Protein AF-A0A957EVF6-F1 (afdb_monomer_lite)

Foldseek 3Di:
DDDDPPPPDPPVVLVVQLLLVLLQVQLVVLLCLLVLLLCCVVPVVSCVVPVCSCVVPVWDNVLSVVSNVSSVLSVVCSVPVPSVSSLCSLQVLLVVLQVVLVCCVPPVDQDPGRDDPVVSVVSNVSSVSSNVSNVVNVVVD

pLDDT: mean 90.03, std 12.36, range [49.25, 98.62]

Sequence (141 aa):
MEIKDHSPIPFIAMFKHPTRLYTTISGIFLLLQGSSTLAFRLVPALDHAFPALLATTMMVPPHSLLHILTGLLALAVLRWGGQRGADYFALGFGLFYIGLATFGTLTHQPTLFGLQPFDHPFHFLLGGLGVLAYGWAVKKR

Secondary structure (DSSP, 8-state):
------PPPPHHHHTT-HHHHHHHHHHHHHHHHHHHHHHHHH-HHHHHH-THHHHHH---HHHHHHHHHHHHHHHHHHHHSHHHHHHHHHHHHHHHHHHHHHHHHHH----TT---TTHHHHHHHHHHHHHHHHHHHHHT-

Structure (mmCIF, N/CA/C/O backbone):
data_AF-A0A957EVF6-F1
#
_entry.id   AF-A0A957EVF6-F1
#
loop_
_atom_site.group_PDB
_atom_site.id
_atom_site.type_symbol
_atom_site.label_atom_id
_atom_site.label_alt_id
_atom_site.label_comp_id
_atom_site.label_asym_id
_atom_site.label_entity_id
_atom_site.label_seq_id
_atom_site.pdbx_PDB_ins_code
_atom_site.Cartn_x
_atom_site.Cartn_y
_atom_site.Cartn_z
_atom_site.occupancy
_atom_site.B_iso_or_equiv
_atom_site.auth_seq_id
_atom_site.auth_comp_id
_atom_site.auth_asym_id
_atom_site.auth_atom_id
_atom_site.pdbx_PDB_model_num
ATOM 1 N N . MET A 1 1 ? -39.246 -17.273 5.996 1.00 49.25 1 MET A N 1
ATOM 2 C CA . MET A 1 1 ? -38.231 -17.059 4.945 1.00 49.25 1 MET A CA 1
ATOM 3 C C . MET A 1 1 ? -37.922 -15.574 4.944 1.00 49.25 1 MET A C 1
ATOM 5 O O . MET A 1 1 ? -38.753 -14.789 4.517 1.00 49.25 1 MET A O 1
ATOM 9 N N . GLU A 1 2 ? -36.826 -15.188 5.588 1.00 49.47 2 GLU A N 1
ATOM 10 C CA . GLU A 1 2 ? -36.456 -13.786 5.801 1.00 49.47 2 GLU A CA 1
ATOM 11 C C . GLU A 1 2 ? -35.717 -13.282 4.555 1.00 49.47 2 GLU A C 1
ATOM 13 O O . GLU A 1 2 ? -34.665 -13.813 4.193 1.00 49.47 2 GLU A O 1
ATOM 18 N N . ILE A 1 3 ? -36.307 -12.319 3.847 1.00 51.62 3 ILE A N 1
ATOM 19 C CA . ILE A 1 3 ? -35.703 -11.709 2.660 1.00 51.62 3 ILE A CA 1
ATOM 20 C C . ILE A 1 3 ? -34.619 -10.757 3.166 1.00 51.62 3 ILE A C 1
ATOM 22 O O . ILE A 1 3 ? -34.923 -9.685 3.685 1.00 51.62 3 ILE A O 1
ATOM 26 N N . LYS A 1 4 ? -33.349 -11.163 3.062 1.00 54.53 4 LYS A N 1
ATOM 27 C CA . LYS A 1 4 ? -32.224 -10.259 3.319 1.00 54.53 4 LYS A CA 1
ATOM 28 C C . LYS A 1 4 ? -32.196 -9.226 2.203 1.00 54.53 4 LYS A C 1
ATOM 30 O O . LYS A 1 4 ? -31.951 -9.563 1.050 1.00 54.53 4 LYS A O 1
ATOM 35 N N . ASP A 1 5 ? -32.478 -7.984 2.565 1.00 64.88 5 ASP A N 1
ATOM 36 C CA . ASP A 1 5 ? -32.350 -6.838 1.680 1.00 64.88 5 ASP A CA 1
ATOM 37 C C . ASP A 1 5 ? -30.907 -6.763 1.144 1.00 64.88 5 ASP A C 1
ATOM 39 O O . ASP A 1 5 ? -29.947 -6.595 1.900 1.00 64.88 5 ASP A O 1
ATOM 43 N N . HIS A 1 6 ? -30.759 -6.967 -0.166 1.00 60.28 6 HIS A N 1
ATOM 44 C CA . HIS A 1 6 ? -29.488 -6.918 -0.890 1.00 60.28 6 HIS A CA 1
ATOM 45 C C . HIS A 1 6 ? -29.191 -5.520 -1.449 1.00 60.28 6 HIS A C 1
ATOM 47 O O . HIS A 1 6 ? -28.333 -5.380 -2.323 1.00 60.28 6 HIS A O 1
ATOM 53 N N . SER A 1 7 ? -29.885 -4.486 -0.964 1.00 64.62 7 SER A N 1
ATOM 54 C CA . SER A 1 7 ? -29.607 -3.103 -1.337 1.00 64.62 7 SER A CA 1
ATOM 55 C C . SER A 1 7 ? -28.118 -2.782 -1.147 1.00 64.62 7 SER A C 1
ATOM 57 O O . SER A 1 7 ? -27.551 -3.080 -0.088 1.00 64.62 7 SER A O 1
ATOM 59 N N . PRO A 1 8 ? -27.450 -2.185 -2.153 1.00 59.44 8 PRO A N 1
ATOM 60 C CA . PRO A 1 8 ? -26.051 -1.811 -2.036 1.00 59.44 8 PRO A CA 1
ATOM 61 C C . PRO A 1 8 ? -25.878 -0.883 -0.834 1.00 59.44 8 PRO A C 1
ATOM 63 O O . PRO A 1 8 ? -26.613 0.093 -0.674 1.00 59.44 8 PRO A O 1
ATOM 66 N N . ILE A 1 9 ? -24.906 -1.204 0.024 1.00 57.94 9 ILE A N 1
ATOM 67 C CA . ILE A 1 9 ? -24.600 -0.400 1.206 1.00 57.94 9 ILE A CA 1
ATOM 68 C C . ILE A 1 9 ? -24.305 1.031 0.727 1.00 57.94 9 ILE A C 1
ATOM 70 O O . ILE A 1 9 ? -23.364 1.221 -0.049 1.00 57.94 9 ILE A O 1
ATOM 74 N N . PRO A 1 10 ? -25.075 2.045 1.159 1.00 62.16 10 PRO A N 1
ATOM 75 C CA . PRO A 1 10 ? -24.875 3.408 0.693 1.00 62.16 10 PRO A CA 1
ATOM 76 C C . PRO A 1 10 ? -23.471 3.883 1.076 1.00 62.16 10 PRO A C 1
ATOM 78 O O . PRO A 1 10 ? -23.018 3.641 2.195 1.00 62.16 10 PRO A O 1
ATOM 81 N N . PHE A 1 11 ? -22.794 4.600 0.173 1.00 55.62 11 PHE A N 1
ATOM 82 C CA . PHE A 1 11 ? -21.425 5.118 0.349 1.00 55.62 11 PHE A CA 1
ATOM 83 C C . PHE A 1 11 ? -21.215 5.828 1.705 1.00 55.62 11 PHE A C 1
ATOM 85 O O . PHE A 1 11 ? -20.159 5.732 2.327 1.00 55.62 11 PHE A O 1
ATOM 92 N N . ILE A 1 12 ? -22.271 6.460 2.227 1.00 58.16 12 ILE A N 1
ATOM 93 C CA . ILE A 1 12 ? -22.312 7.134 3.533 1.00 58.16 12 ILE A CA 1
ATOM 94 C C . ILE A 1 12 ? -22.089 6.163 4.711 1.00 58.16 12 ILE A C 1
ATOM 96 O O . ILE A 1 12 ? -21.425 6.511 5.688 1.00 58.16 12 ILE A O 1
ATOM 100 N N . ALA A 1 13 ? -22.594 4.930 4.641 1.00 59.88 13 ALA A N 1
ATOM 101 C CA . ALA A 1 13 ? -22.412 3.933 5.698 1.00 59.88 13 ALA A CA 1
ATOM 102 C C . ALA A 1 13 ? -20.953 3.457 5.814 1.00 59.88 13 ALA A C 1
ATOM 104 O O . ALA A 1 13 ? -20.529 3.023 6.885 1.00 59.88 13 ALA A O 1
ATOM 105 N N . MET A 1 14 ? -20.159 3.612 4.754 1.00 59.47 14 MET A N 1
ATOM 106 C CA . MET A 1 14 ? -18.748 3.229 4.719 1.00 59.47 14 MET A CA 1
ATOM 107 C C . MET A 1 14 ? -17.882 4.097 5.654 1.00 59.47 14 MET A C 1
ATOM 109 O O . MET A 1 14 ? -16.956 3.592 6.289 1.00 59.47 14 MET A O 1
ATOM 113 N N . PHE A 1 15 ? -18.251 5.369 5.857 1.00 66.94 15 PHE A N 1
ATOM 114 C CA . PHE A 1 15 ? -17.596 6.277 6.815 1.00 66.94 15 PHE A CA 1
ATOM 115 C C . PHE A 1 15 ? -17.815 5.895 8.288 1.00 66.94 15 PHE A C 1
ATOM 117 O O . PHE A 1 15 ? -17.140 6.422 9.177 1.00 66.94 15 PHE A O 1
ATOM 124 N N . LYS A 1 16 ? -18.740 4.971 8.583 1.00 78.69 16 LYS A N 1
ATOM 125 C CA . LYS A 1 16 ? -18.910 4.444 9.946 1.00 78.69 16 LYS A CA 1
ATOM 126 C C . LYS A 1 16 ? -17.737 3.551 10.364 1.00 78.69 16 LYS A C 1
ATOM 128 O O . LYS A 1 16 ? -17.470 3.445 11.557 1.00 78.69 16 LYS A O 1
ATOM 133 N N . HIS A 1 17 ? -17.001 2.990 9.401 1.00 89.69 17 HIS A N 1
ATOM 134 C CA . HIS A 1 17 ? -15.873 2.085 9.629 1.00 89.69 17 HIS A CA 1
ATOM 135 C C . HIS A 1 17 ? -14.620 2.568 8.877 1.00 89.69 17 HIS A C 1
ATOM 137 O O . HIS A 1 17 ? -14.213 1.941 7.894 1.00 89.69 17 HIS A O 1
ATOM 143 N N . PRO A 1 18 ? -13.985 3.671 9.321 1.00 94.12 18 PRO A N 1
ATOM 144 C CA . PRO A 1 18 ? -12.897 4.320 8.584 1.00 94.12 18 PRO A CA 1
ATOM 145 C C . PRO A 1 18 ? -11.711 3.388 8.307 1.00 94.12 18 PRO A C 1
ATOM 147 O O . PRO A 1 18 ? -11.142 3.437 7.223 1.00 94.12 18 PRO A O 1
ATOM 150 N N . THR A 1 19 ? -11.374 2.481 9.224 1.00 97.19 19 THR A N 1
ATOM 151 C CA . THR A 1 19 ? -10.292 1.499 9.033 1.00 97.19 19 THR A CA 1
ATOM 152 C C . THR A 1 19 ? -10.640 0.418 8.011 1.00 97.19 19 THR A C 1
ATOM 154 O O . THR A 1 19 ? -9.768 -0.002 7.255 1.00 97.19 19 THR A O 1
ATOM 157 N N . ARG A 1 20 ? -11.910 -0.006 7.912 1.00 96.44 20 ARG A N 1
ATOM 158 C CA . ARG A 1 20 ? -12.361 -0.938 6.859 1.00 96.44 20 ARG A CA 1
ATOM 159 C C . ARG A 1 20 ? -12.346 -0.268 5.493 1.00 96.44 20 ARG A C 1
ATOM 161 O O . ARG A 1 20 ? -11.890 -0.882 4.533 1.00 96.44 20 ARG A O 1
ATOM 168 N N . LEU A 1 21 ? -12.805 0.982 5.420 1.00 95.81 21 LEU A N 1
ATOM 169 C CA . LEU A 1 21 ? -12.738 1.783 4.201 1.00 95.81 21 LEU A CA 1
ATOM 170 C C . LEU A 1 21 ? -11.286 1.954 3.748 1.00 95.81 21 LEU A C 1
ATOM 172 O O . LEU A 1 21 ? -10.959 1.630 2.610 1.00 95.81 21 LEU A O 1
ATOM 176 N N . TYR A 1 22 ? -10.412 2.371 4.665 1.00 97.44 22 TYR A N 1
ATOM 177 C CA . TYR A 1 22 ? -8.981 2.488 4.416 1.00 97.44 22 TYR A CA 1
ATOM 178 C C . TYR A 1 22 ? -8.384 1.175 3.901 1.00 97.44 22 TYR A C 1
ATOM 180 O O . TYR A 1 22 ? -7.805 1.168 2.823 1.00 97.44 22 TYR A O 1
ATOM 188 N N . THR A 1 23 ? -8.589 0.067 4.624 1.00 98.00 23 THR A N 1
ATOM 189 C CA . THR A 1 23 ? -8.081 -1.270 4.257 1.00 98.00 23 THR A CA 1
ATOM 190 C C . THR A 1 23 ? -8.582 -1.710 2.880 1.00 98.00 23 THR A C 1
ATOM 192 O O . THR A 1 23 ? -7.847 -2.334 2.123 1.00 98.00 23 THR A O 1
ATOM 195 N N . THR A 1 24 ? -9.826 -1.372 2.530 1.00 97.31 24 THR A N 1
ATOM 196 C CA . THR A 1 24 ? -10.405 -1.694 1.217 1.00 97.31 24 THR A CA 1
ATOM 197 C C . THR A 1 24 ? -9.726 -0.902 0.107 1.00 97.31 24 THR A C 1
ATOM 199 O O . THR A 1 24 ? -9.277 -1.488 -0.875 1.00 97.31 24 THR A O 1
ATOM 202 N N . ILE A 1 25 ? -9.624 0.420 0.269 1.00 97.38 25 ILE A N 1
ATOM 203 C CA . ILE A 1 25 ? -9.027 1.301 -0.740 1.00 97.38 25 ILE A CA 1
ATOM 204 C C . ILE A 1 25 ? -7.547 0.970 -0.927 1.00 97.38 25 ILE A C 1
ATOM 206 O O . ILE A 1 25 ? -7.117 0.762 -2.060 1.00 97.38 25 ILE A O 1
ATOM 210 N N . SER A 1 26 ? -6.776 0.882 0.162 1.00 97.50 26 SER A N 1
ATOM 211 C CA . SER A 1 26 ? -5.351 0.556 0.086 1.00 97.50 26 SER A CA 1
ATOM 212 C C . SER A 1 26 ? -5.136 -0.849 -0.468 1.00 97.50 26 SER A C 1
ATOM 214 O O . SER A 1 26 ? -4.328 -1.019 -1.374 1.00 97.50 26 SER A O 1
ATOM 216 N N . GLY A 1 27 ? -5.911 -1.840 -0.020 1.00 98.00 27 GLY A N 1
ATOM 217 C CA . GLY A 1 27 ? -5.823 -3.210 -0.517 1.00 98.00 27 GLY A CA 1
ATOM 218 C C . GLY A 1 27 ? -6.032 -3.320 -2.029 1.00 98.00 27 GLY A C 1
ATOM 219 O O . GLY A 1 27 ? -5.211 -3.923 -2.719 1.00 98.00 27 GLY A O 1
ATOM 220 N N . ILE A 1 28 ? -7.095 -2.699 -2.553 1.00 97.94 28 ILE A N 1
ATOM 221 C CA . ILE A 1 28 ? -7.386 -2.682 -3.995 1.00 97.94 28 ILE A CA 1
ATOM 222 C C . ILE A 1 28 ? -6.292 -1.932 -4.756 1.00 97.94 28 ILE A C 1
ATOM 224 O O . ILE A 1 28 ? -5.779 -2.446 -5.748 1.00 97.94 28 ILE A O 1
ATOM 228 N N . PHE A 1 29 ? -5.918 -0.738 -4.290 1.00 97.06 29 PHE A N 1
ATOM 229 C CA . PHE A 1 29 ? -4.899 0.085 -4.937 1.00 97.06 29 PHE A CA 1
ATOM 230 C C . PHE A 1 29 ? -3.565 -0.659 -5.069 1.00 97.06 29 PHE A C 1
ATOM 232 O O . PHE A 1 29 ? -3.017 -0.735 -6.166 1.00 97.06 29 PHE A O 1
ATOM 239 N N . LEU A 1 30 ? -3.075 -1.266 -3.983 1.00 97.25 30 LEU A N 1
ATOM 240 C CA . LEU A 1 30 ? -1.807 -1.996 -3.982 1.00 97.25 30 LEU A CA 1
ATOM 241 C C . LEU A 1 30 ? -1.869 -3.240 -4.859 1.00 97.25 30 LEU A C 1
ATOM 243 O O . LEU A 1 30 ? -0.940 -3.495 -5.619 1.00 97.25 30 LEU A O 1
ATOM 247 N N . LEU A 1 31 ? -2.964 -4.000 -4.794 1.00 98.25 31 LEU A N 1
ATOM 248 C CA . LEU A 1 31 ? -3.104 -5.196 -5.615 1.00 98.25 31 LEU A CA 1
ATOM 249 C C . LEU A 1 31 ? -3.085 -4.841 -7.105 1.00 98.25 31 LEU A C 1
ATOM 251 O O . LEU A 1 31 ? -2.387 -5.501 -7.875 1.00 98.25 31 LEU A O 1
ATOM 255 N N . LEU A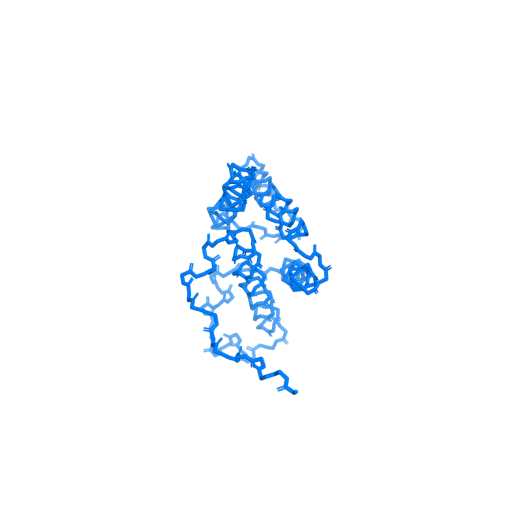 1 32 ? -3.794 -3.779 -7.500 1.00 97.81 32 LEU A N 1
ATOM 256 C CA . LEU A 1 32 ? -3.785 -3.282 -8.874 1.00 97.81 32 LEU A CA 1
ATOM 257 C C . LEU A 1 32 ? -2.397 -2.776 -9.272 1.00 97.81 32 LEU A C 1
ATOM 259 O O . LEU A 1 32 ? -1.873 -3.233 -10.282 1.00 97.81 32 LEU A O 1
ATOM 263 N N . GLN A 1 33 ? -1.780 -1.906 -8.469 1.00 96.38 33 GLN A N 1
ATOM 264 C CA . GLN A 1 33 ? -0.467 -1.327 -8.764 1.00 96.38 33 GLN A CA 1
ATOM 265 C C . GLN A 1 33 ? 0.628 -2.399 -8.856 1.00 96.38 33 GLN A C 1
ATOM 267 O O . GLN A 1 33 ? 1.426 -2.391 -9.792 1.00 96.38 33 GLN A O 1
ATOM 272 N N . GLY A 1 34 ? 0.674 -3.333 -7.905 1.00 97.25 34 GLY A N 1
ATOM 273 C CA . GLY A 1 34 ? 1.640 -4.431 -7.889 1.00 97.25 34 GLY A CA 1
ATOM 274 C C . GLY A 1 34 ? 1.445 -5.396 -9.053 1.00 97.25 34 GLY A C 1
ATOM 275 O O . GLY A 1 34 ? 2.410 -5.759 -9.720 1.00 97.25 34 GLY A O 1
ATOM 276 N N . SER A 1 35 ? 0.197 -5.763 -9.353 1.00 98.31 35 SER A N 1
ATOM 277 C CA . SER A 1 35 ? -0.094 -6.675 -10.465 1.00 98.31 35 SER A CA 1
ATOM 278 C C . SER A 1 35 ? 0.191 -6.031 -11.820 1.00 98.31 35 SER A C 1
ATOM 280 O O . SER A 1 35 ? 0.785 -6.675 -12.680 1.00 98.31 35 SER A O 1
ATOM 282 N N . SER A 1 36 ? -0.190 -4.764 -12.019 1.00 97.06 36 SER A N 1
ATOM 283 C CA . SER A 1 36 ? 0.004 -4.075 -13.298 1.00 97.06 36 SER A CA 1
ATOM 284 C C . SER A 1 36 ? 1.482 -3.842 -13.595 1.00 97.06 36 SER A C 1
ATOM 286 O O . SER A 1 36 ? 1.949 -4.165 -14.681 1.00 97.06 36 SER A O 1
ATOM 288 N N . THR A 1 37 ? 2.246 -3.340 -12.625 1.00 96.25 37 THR A N 1
ATOM 289 C CA . THR A 1 37 ? 3.691 -3.110 -12.793 1.00 96.25 37 THR A CA 1
ATOM 290 C C . THR A 1 37 ? 4.458 -4.412 -13.016 1.00 96.25 37 THR A C 1
ATOM 292 O O . THR A 1 37 ? 5.299 -4.470 -13.913 1.00 96.25 37 THR A O 1
ATOM 295 N N . LEU A 1 38 ? 4.134 -5.483 -12.279 1.00 97.62 38 LEU A N 1
ATOM 296 C CA . LEU A 1 38 ? 4.749 -6.791 -12.499 1.00 97.62 38 LEU A CA 1
ATOM 297 C C . LEU A 1 38 ? 4.397 -7.349 -13.883 1.00 97.62 38 LEU A C 1
ATOM 299 O O . LEU A 1 38 ? 5.286 -7.809 -14.593 1.00 97.62 38 LEU A O 1
ATOM 303 N N . ALA A 1 39 ? 3.130 -7.269 -14.299 1.00 97.81 39 ALA A N 1
ATOM 304 C CA . ALA A 1 39 ? 2.710 -7.720 -15.623 1.00 97.81 39 ALA A CA 1
ATOM 305 C C . ALA A 1 39 ? 3.445 -6.966 -16.741 1.00 97.81 39 ALA A C 1
ATOM 307 O O . ALA A 1 39 ? 3.933 -7.592 -17.677 1.00 97.81 39 ALA A O 1
ATOM 308 N N . PHE A 1 40 ? 3.590 -5.645 -16.622 1.00 97.44 40 PHE A N 1
ATOM 309 C CA . PHE A 1 40 ? 4.279 -4.824 -17.623 1.00 97.44 40 PHE A CA 1
ATOM 310 C C . PHE A 1 40 ? 5.781 -5.125 -17.678 1.00 97.44 40 PHE A C 1
ATOM 312 O O . PHE A 1 40 ? 6.368 -5.118 -18.754 1.00 97.44 40 PHE A O 1
ATOM 319 N N . ARG A 1 41 ? 6.403 -5.461 -16.539 1.00 95.50 41 ARG A N 1
ATOM 320 C CA . ARG A 1 41 ? 7.802 -5.923 -16.485 1.00 95.50 41 ARG A CA 1
ATOM 321 C C . ARG A 1 41 ? 7.999 -7.284 -17.155 1.00 95.50 41 ARG A C 1
ATOM 323 O O . ARG A 1 41 ? 9.058 -7.528 -17.723 1.00 95.50 41 ARG A O 1
ATOM 330 N N . LEU A 1 42 ? 7.019 -8.181 -17.039 1.00 97.12 42 LEU A N 1
ATOM 331 C CA . LEU A 1 42 ? 7.105 -9.554 -17.548 1.00 97.12 42 LEU A CA 1
ATOM 332 C C . LEU A 1 42 ? 6.657 -9.689 -19.008 1.00 97.12 42 LEU A C 1
ATOM 334 O O . LEU A 1 42 ? 7.051 -10.641 -19.679 1.00 97.12 42 LEU A O 1
ATOM 338 N N . VAL A 1 43 ? 5.839 -8.759 -19.503 1.00 97.38 43 VAL A N 1
ATOM 339 C CA . VAL A 1 43 ? 5.268 -8.788 -20.853 1.00 97.38 43 VAL A CA 1
ATOM 340 C C . VAL A 1 43 ? 5.649 -7.495 -21.586 1.00 97.38 43 VAL A C 1
ATOM 342 O O . VAL A 1 43 ? 4.897 -6.521 -21.522 1.00 97.38 43 VAL A O 1
ATOM 345 N N . PRO A 1 44 ? 6.775 -7.470 -22.330 1.00 95.31 44 PRO A N 1
ATOM 346 C CA . PRO A 1 44 ? 7.282 -6.254 -22.978 1.00 95.31 44 PRO A CA 1
ATOM 347 C C . PRO A 1 44 ? 6.282 -5.559 -23.909 1.00 95.31 44 PRO A C 1
ATOM 349 O O . PRO A 1 44 ? 6.287 -4.340 -24.038 1.00 95.31 44 PRO A O 1
ATOM 352 N N . ALA A 1 45 ? 5.375 -6.318 -24.531 1.00 97.69 45 ALA A N 1
ATOM 353 C CA . ALA A 1 45 ? 4.323 -5.754 -25.374 1.00 97.69 45 ALA A CA 1
ATOM 354 C C . ALA A 1 45 ? 3.377 -4.803 -24.611 1.00 97.69 45 ALA A C 1
ATOM 356 O O . ALA A 1 45 ? 2.883 -3.845 -25.203 1.00 97.69 45 ALA A O 1
ATOM 357 N N . LEU A 1 46 ? 3.137 -5.038 -23.312 1.00 96.44 46 LEU A N 1
ATOM 358 C CA . LEU A 1 46 ? 2.324 -4.143 -22.480 1.00 96.44 46 LEU A CA 1
ATOM 359 C C . LEU A 1 46 ? 3.050 -2.823 -22.208 1.00 96.44 46 LEU A C 1
ATOM 361 O O . LEU A 1 46 ? 2.436 -1.764 -22.316 1.00 96.44 46 LEU A O 1
ATOM 365 N N . ASP A 1 47 ? 4.348 -2.881 -21.909 1.00 95.94 47 ASP A N 1
ATOM 366 C CA . ASP A 1 47 ? 5.161 -1.684 -21.683 1.00 95.94 47 ASP A CA 1
ATOM 367 C C . ASP A 1 47 ? 5.300 -0.845 -22.959 1.00 95.94 47 ASP A C 1
ATOM 369 O O . ASP A 1 47 ? 5.100 0.363 -22.932 1.00 95.94 47 ASP A O 1
ATOM 373 N N . HIS A 1 48 ? 5.514 -1.481 -24.114 1.00 96.06 48 HIS A N 1
ATOM 374 C CA . HIS A 1 48 ? 5.551 -0.769 -25.393 1.00 96.06 48 HIS A CA 1
ATOM 375 C C . HIS A 1 48 ? 4.223 -0.068 -25.727 1.00 96.06 48 HIS A C 1
ATOM 377 O O . HIS A 1 48 ? 4.234 1.018 -26.304 1.00 96.06 48 HIS A O 1
ATOM 383 N N . ALA A 1 49 ? 3.081 -0.668 -25.373 1.00 96.75 49 ALA A N 1
ATOM 384 C CA . ALA A 1 49 ? 1.766 -0.067 -25.596 1.00 96.75 49 ALA A CA 1
ATOM 385 C C . ALA A 1 49 ? 1.457 1.076 -24.610 1.00 96.75 49 ALA A C 1
ATOM 387 O O . ALA A 1 49 ? 0.737 2.012 -24.957 1.00 96.75 49 ALA A O 1
ATOM 388 N N . PHE A 1 50 ? 2.000 1.014 -23.390 1.00 95.56 50 PHE A N 1
ATOM 389 C CA . PHE A 1 50 ? 1.695 1.938 -22.294 1.00 95.56 50 PHE A CA 1
ATOM 390 C C . PHE A 1 50 ? 2.958 2.318 -21.489 1.00 95.56 50 PHE A C 1
ATOM 3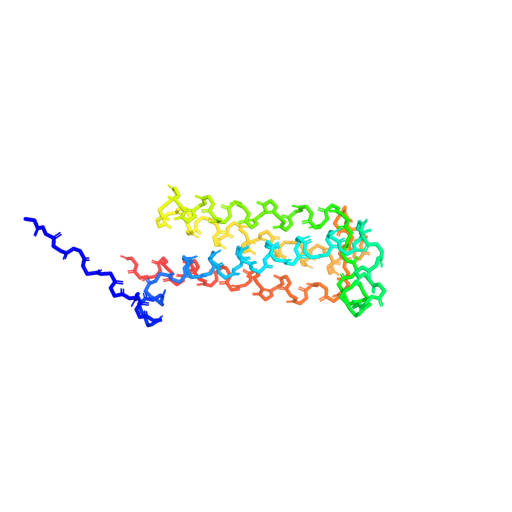92 O O . PHE A 1 50 ? 3.014 2.094 -20.272 1.00 95.56 50 PHE A O 1
ATOM 399 N N . PRO A 1 51 ? 3.956 2.961 -22.124 1.00 92.38 51 PRO A N 1
ATOM 400 C CA . PRO A 1 51 ? 5.292 3.144 -21.539 1.00 92.38 51 PRO A CA 1
ATOM 401 C C . PRO A 1 51 ? 5.295 4.051 -20.302 1.00 92.38 51 PRO A C 1
ATOM 403 O O . PRO A 1 51 ? 6.181 3.981 -19.451 1.00 92.38 51 PRO A O 1
ATOM 406 N N . ALA A 1 52 ? 4.271 4.897 -20.161 1.00 92.50 52 ALA A N 1
ATOM 407 C CA . ALA A 1 52 ? 4.133 5.808 -19.031 1.00 92.50 52 ALA A CA 1
ATOM 408 C C . ALA A 1 52 ? 4.032 5.083 -17.678 1.00 92.50 52 ALA A C 1
ATOM 410 O O . ALA A 1 52 ? 4.443 5.645 -16.662 1.00 92.50 52 ALA A O 1
ATOM 411 N N . LEU A 1 53 ? 3.503 3.852 -17.640 1.00 89.62 53 LEU A N 1
ATOM 412 C CA . LEU A 1 53 ? 3.259 3.148 -16.381 1.00 89.62 53 LEU A CA 1
ATOM 413 C C . LEU A 1 53 ? 4.571 2.750 -15.695 1.00 89.62 53 LEU A C 1
ATOM 415 O O . LEU A 1 53 ? 4.769 3.084 -14.523 1.00 89.62 53 LEU A O 1
ATOM 419 N N . LEU A 1 54 ? 5.489 2.085 -16.405 1.00 92.00 54 LEU A N 1
ATOM 420 C CA . LEU A 1 54 ? 6.800 1.741 -15.845 1.00 92.00 54 LEU A CA 1
ATOM 421 C C . LEU A 1 54 ? 7.728 2.953 -15.759 1.00 92.00 54 LEU A C 1
ATOM 423 O O . LEU A 1 54 ? 8.478 3.041 -14.790 1.00 92.00 54 LEU A O 1
ATOM 427 N N . ALA A 1 55 ? 7.640 3.908 -16.691 1.00 90.81 55 ALA A N 1
ATOM 428 C CA . ALA A 1 55 ? 8.434 5.137 -16.629 1.00 90.81 55 ALA A CA 1
ATOM 429 C C . ALA A 1 55 ? 8.114 5.982 -15.385 1.00 90.81 55 ALA A C 1
ATOM 431 O O . ALA A 1 55 ? 9.010 6.578 -14.795 1.00 90.81 55 ALA A O 1
ATOM 432 N N . THR A 1 56 ? 6.845 6.012 -14.968 1.00 88.38 56 THR A N 1
ATOM 433 C CA . THR A 1 56 ? 6.422 6.761 -13.776 1.00 88.38 56 THR A CA 1
ATOM 434 C C . THR A 1 56 ? 6.712 5.990 -12.500 1.00 88.38 56 THR A C 1
ATOM 436 O O . THR A 1 56 ? 7.256 6.544 -11.555 1.00 88.38 56 THR A O 1
ATOM 439 N N . THR A 1 57 ? 6.327 4.713 -12.452 1.00 88.44 57 THR A N 1
ATOM 440 C CA . THR A 1 57 ? 6.403 3.942 -11.204 1.00 88.44 57 THR A CA 1
ATOM 441 C C . THR A 1 57 ? 7.802 3.412 -10.921 1.00 88.44 57 THR A C 1
ATOM 443 O O . THR A 1 57 ? 8.156 3.222 -9.765 1.00 88.44 57 THR A O 1
ATOM 446 N N . MET A 1 58 ? 8.579 3.099 -11.964 1.00 89.69 58 MET A N 1
ATOM 447 C CA . MET A 1 58 ? 9.900 2.463 -11.888 1.00 89.69 58 MET A CA 1
ATOM 448 C C . MET A 1 58 ? 9.960 1.237 -10.955 1.00 89.69 58 MET A C 1
ATOM 450 O O . MET A 1 58 ? 11.035 0.799 -10.543 1.00 89.69 58 MET A O 1
ATOM 454 N N . MET A 1 59 ? 8.811 0.619 -10.661 1.00 92.38 59 MET A N 1
ATOM 455 C CA . MET A 1 59 ? 8.693 -0.331 -9.562 1.00 92.38 59 MET A CA 1
ATOM 456 C C . MET A 1 59 ? 9.384 -1.646 -9.917 1.00 92.38 59 MET A C 1
ATOM 458 O O . MET A 1 59 ? 9.134 -2.229 -10.975 1.00 92.38 59 MET A O 1
ATOM 462 N N . VAL A 1 60 ? 10.305 -2.090 -9.061 1.00 93.94 60 VAL A N 1
ATOM 463 C CA . VAL A 1 60 ? 11.063 -3.335 -9.252 1.00 93.94 60 VAL A CA 1
ATOM 464 C C . VAL A 1 60 ? 10.231 -4.561 -8.842 1.00 93.94 60 VAL A C 1
ATOM 466 O O . VAL A 1 60 ? 9.279 -4.422 -8.064 1.00 93.94 60 VAL A O 1
ATOM 469 N N . PRO A 1 61 ? 10.566 -5.781 -9.314 1.00 95.88 61 PRO A N 1
ATOM 470 C CA . PRO A 1 61 ? 9.777 -6.973 -9.000 1.00 95.88 61 PRO A CA 1
ATOM 471 C C . PRO A 1 61 ? 9.570 -7.228 -7.494 1.00 95.88 61 PRO A C 1
ATOM 473 O O . PRO A 1 61 ? 8.426 -7.473 -7.114 1.00 95.88 61 PRO A O 1
ATOM 476 N N . PRO A 1 62 ? 10.580 -7.088 -6.602 1.00 95.69 62 PRO A N 1
ATOM 477 C CA . PRO A 1 62 ? 10.363 -7.254 -5.160 1.00 95.69 62 PRO A CA 1
ATOM 478 C C . PRO A 1 62 ? 9.315 -6.299 -4.569 1.00 95.69 62 PRO A C 1
ATOM 480 O O . PRO A 1 62 ? 8.507 -6.701 -3.736 1.00 95.69 62 PRO A O 1
ATOM 483 N N . HIS A 1 63 ? 9.287 -5.048 -5.027 1.00 94.81 63 HIS A N 1
ATOM 484 C CA . HIS A 1 63 ? 8.312 -4.047 -4.584 1.00 94.81 63 HIS A CA 1
ATOM 485 C C . HIS 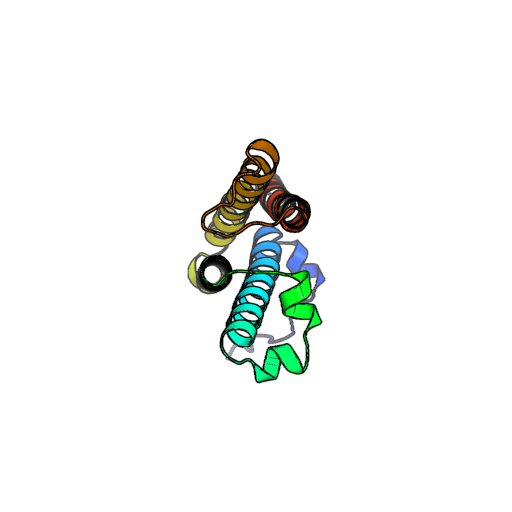A 1 63 ? 6.910 -4.365 -5.124 1.00 94.81 63 HIS A C 1
ATOM 487 O O . HIS A 1 63 ? 5.922 -4.310 -4.393 1.00 94.81 63 HIS A O 1
ATOM 493 N N . SER A 1 64 ? 6.829 -4.829 -6.372 1.00 96.56 64 SER A N 1
ATOM 494 C CA . SER A 1 64 ? 5.569 -5.293 -6.963 1.00 96.56 64 SER A CA 1
ATOM 495 C C . SER A 1 64 ? 4.969 -6.463 -6.179 1.00 96.56 64 SER A C 1
ATOM 497 O O . SER A 1 64 ? 3.775 -6.468 -5.879 1.00 96.56 64 SER A O 1
ATOM 499 N N . LEU A 1 65 ? 5.808 -7.419 -5.768 1.00 97.69 65 LEU A N 1
ATOM 500 C CA . LEU A 1 65 ? 5.397 -8.535 -4.919 1.00 97.69 65 LEU A CA 1
ATOM 501 C C . LEU A 1 65 ? 4.952 -8.069 -3.530 1.00 97.69 65 LEU A C 1
ATOM 503 O O . LEU A 1 65 ? 3.931 -8.549 -3.043 1.00 97.69 65 LEU A O 1
ATOM 507 N N . LEU A 1 66 ? 5.654 -7.112 -2.912 1.00 96.25 66 LEU A N 1
ATOM 508 C CA . LEU A 1 66 ? 5.234 -6.524 -1.636 1.00 96.25 66 LEU A CA 1
ATOM 509 C C . LEU A 1 66 ? 3.816 -5.939 -1.733 1.00 96.25 66 LEU A C 1
ATOM 511 O O . LEU A 1 66 ? 2.983 -6.200 -0.864 1.00 96.25 66 LEU A O 1
ATOM 515 N N . HIS A 1 67 ? 3.518 -5.203 -2.805 1.00 97.31 67 HIS A N 1
ATOM 516 C CA . HIS A 1 67 ? 2.191 -4.634 -3.048 1.00 97.31 67 HIS A CA 1
ATOM 517 C C . HIS A 1 67 ? 1.117 -5.709 -3.247 1.00 97.31 67 HIS A C 1
ATOM 519 O O . HIS A 1 67 ? 0.061 -5.636 -2.619 1.00 97.31 67 HIS A O 1
ATOM 525 N N . ILE A 1 68 ? 1.395 -6.742 -4.050 1.00 98.56 68 ILE A N 1
ATOM 526 C CA . ILE A 1 68 ? 0.467 -7.864 -4.257 1.00 98.56 68 ILE A CA 1
ATOM 527 C C . ILE A 1 68 ? 0.178 -8.571 -2.929 1.00 98.56 68 ILE A C 1
ATOM 529 O O . ILE A 1 68 ? -0.984 -8.731 -2.559 1.00 98.56 68 ILE A O 1
ATOM 533 N N . LEU A 1 69 ? 1.217 -8.953 -2.183 1.00 98.38 69 LEU A N 1
ATOM 534 C CA . LEU A 1 69 ? 1.072 -9.655 -0.906 1.00 98.38 69 LEU A CA 1
ATOM 535 C C . LEU A 1 69 ? 0.311 -8.813 0.121 1.00 98.38 69 LEU A C 1
ATOM 537 O O . LEU A 1 69 ? -0.551 -9.334 0.827 1.00 98.38 69 LEU A O 1
ATOM 541 N N . THR A 1 70 ? 0.571 -7.507 0.169 1.00 98.25 70 THR A N 1
ATOM 542 C CA . THR A 1 70 ? -0.133 -6.594 1.076 1.00 98.25 70 THR A CA 1
ATOM 543 C C . THR A 1 70 ? -1.594 -6.403 0.670 1.00 98.25 70 THR A C 1
ATOM 545 O O . THR A 1 70 ? -2.473 -6.400 1.532 1.00 98.25 70 THR A O 1
ATOM 548 N N . GLY A 1 71 ? -1.884 -6.313 -0.631 1.00 98.44 71 GLY A N 1
ATOM 549 C CA . GLY A 1 71 ? -3.250 -6.277 -1.151 1.00 98.44 71 GLY A CA 1
ATOM 550 C C . GLY A 1 71 ? -4.030 -7.551 -0.821 1.00 98.44 71 GLY A C 1
ATOM 551 O O . GLY A 1 71 ? -5.153 -7.484 -0.323 1.00 98.44 71 GLY A O 1
ATOM 552 N N . LEU A 1 72 ? -3.414 -8.723 -0.999 1.00 98.62 72 LEU A N 1
ATOM 553 C CA . LEU A 1 72 ? -4.003 -10.009 -0.610 1.00 98.62 72 LEU A CA 1
ATOM 554 C C . LEU A 1 72 ? -4.226 -10.105 0.905 1.00 98.62 72 LEU A C 1
ATOM 556 O O . LEU A 1 72 ? -5.285 -10.562 1.338 1.00 98.62 72 LEU A O 1
ATOM 560 N N . LEU A 1 73 ? -3.277 -9.626 1.715 1.00 98.56 73 LEU A N 1
ATOM 561 C CA . LEU A 1 73 ? -3.433 -9.540 3.166 1.00 98.56 73 LEU A CA 1
ATOM 562 C C . LEU A 1 73 ? -4.610 -8.634 3.549 1.00 98.56 73 LEU A C 1
ATOM 564 O O . LEU A 1 73 ? -5.396 -9.001 4.419 1.00 98.56 73 LEU A O 1
ATOM 568 N N . ALA A 1 74 ? -4.778 -7.487 2.889 1.00 98.31 74 ALA A N 1
ATOM 569 C CA . ALA A 1 74 ? -5.909 -6.594 3.126 1.00 98.31 74 ALA A CA 1
ATOM 570 C C . ALA A 1 74 ? -7.250 -7.293 2.841 1.00 98.31 74 ALA A C 1
ATOM 572 O O . ALA A 1 74 ? -8.172 -7.225 3.657 1.00 98.31 74 ALA A O 1
ATOM 573 N N . LEU A 1 75 ? -7.350 -8.032 1.729 1.00 97.62 75 LEU A N 1
ATOM 574 C CA . LEU A 1 75 ? -8.537 -8.831 1.403 1.00 97.62 75 LEU A CA 1
ATOM 575 C C . LEU A 1 75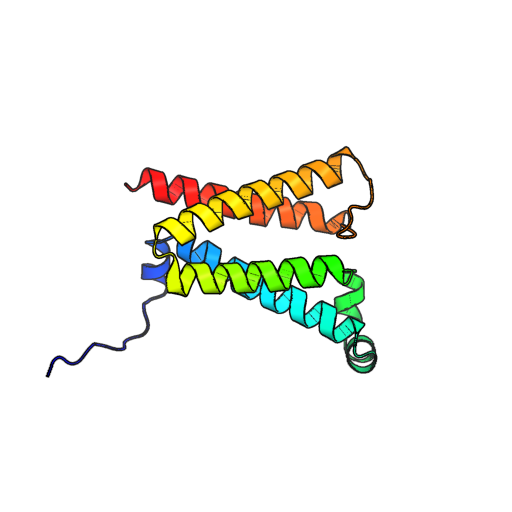 ? -8.795 -9.925 2.450 1.00 97.62 75 LEU A C 1
ATOM 577 O O . LEU A 1 75 ? -9.929 -10.087 2.907 1.00 97.62 75 LEU A O 1
ATOM 581 N N . ALA A 1 76 ? -7.746 -10.631 2.879 1.00 98.31 76 ALA A N 1
ATOM 582 C CA . ALA A 1 76 ? -7.821 -11.641 3.931 1.00 98.31 76 ALA A CA 1
ATOM 583 C C . ALA A 1 76 ? -8.324 -11.043 5.257 1.00 98.31 76 ALA A C 1
ATOM 585 O O . ALA A 1 76 ? -9.241 -11.576 5.888 1.00 98.31 76 ALA A O 1
ATOM 586 N N . VAL A 1 77 ? -7.788 -9.886 5.651 1.00 98.12 77 VAL A N 1
ATOM 587 C CA . VAL A 1 77 ? -8.213 -9.135 6.837 1.00 98.12 77 VAL A CA 1
ATOM 588 C C . VAL A 1 77 ? -9.678 -8.708 6.730 1.00 98.12 77 VAL A C 1
ATOM 590 O O . VAL A 1 77 ? -10.436 -8.881 7.685 1.00 98.12 77 VAL A O 1
ATOM 593 N N . LEU A 1 78 ? -10.114 -8.196 5.579 1.00 96.75 78 LEU A N 1
ATOM 594 C CA . LEU A 1 78 ? -11.503 -7.777 5.374 1.00 96.75 78 LEU A CA 1
ATOM 595 C C . LEU A 1 78 ? -12.483 -8.950 5.437 1.00 96.75 78 LEU A C 1
ATOM 597 O O . LEU A 1 78 ? -13.599 -8.777 5.946 1.00 96.75 78 LEU A O 1
ATOM 601 N N . ARG A 1 79 ? -12.062 -10.120 4.939 1.00 97.25 79 ARG A N 1
ATOM 602 C CA . ARG A 1 79 ? -12.873 -11.338 4.861 1.00 97.25 79 ARG A CA 1
ATOM 603 C C . ARG A 1 79 ? -12.939 -12.113 6.176 1.00 97.25 79 ARG A C 1
ATOM 605 O O . ARG A 1 79 ? -13.993 -12.689 6.460 1.00 97.25 79 ARG A O 1
ATOM 612 N N . TRP A 1 80 ? -11.849 -12.155 6.943 1.00 97.81 80 TRP A N 1
ATOM 613 C CA . TRP A 1 80 ? -11.713 -13.030 8.117 1.00 97.81 80 TRP A CA 1
ATOM 614 C C . TRP A 1 80 ? -11.354 -12.303 9.417 1.00 97.81 80 TRP A C 1
ATOM 616 O O . TRP A 1 80 ? -11.677 -12.794 10.492 1.00 97.81 80 TRP A O 1
ATOM 626 N N . GLY A 1 81 ? -10.735 -11.124 9.355 1.00 94.75 81 GLY A N 1
ATOM 627 C CA . GLY A 1 81 ? -10.238 -10.401 10.534 1.00 94.75 81 GLY A CA 1
ATOM 628 C C . GLY A 1 81 ? -11.284 -9.568 11.287 1.00 94.75 81 GLY A C 1
ATOM 629 O O . GLY A 1 81 ? -10.996 -9.026 12.356 1.00 94.75 81 GLY A O 1
ATOM 630 N N . GLY A 1 82 ? -12.498 -9.428 10.745 1.00 94.31 82 GLY A N 1
ATOM 631 C CA . GLY A 1 82 ? -13.542 -8.583 11.329 1.00 94.31 82 GLY A CA 1
ATOM 632 C C . GLY A 1 82 ? -13.128 -7.107 11.428 1.00 94.31 82 GLY A C 1
ATOM 633 O O . GLY A 1 82 ? -12.315 -6.613 10.648 1.00 94.31 82 GLY A O 1
ATOM 634 N N . GLN A 1 83 ? -13.708 -6.369 12.379 1.00 94.75 83 GLN A N 1
ATOM 635 C CA . GLN A 1 83 ? -13.360 -4.957 12.590 1.00 94.75 83 GLN A CA 1
ATOM 636 C C . GLN A 1 83 ? -11.949 -4.793 13.175 1.00 94.75 83 GLN A C 1
ATOM 638 O O . GLN A 1 83 ? -11.185 -3.970 12.682 1.00 94.75 83 GLN A O 1
ATOM 643 N N . ARG A 1 84 ? -11.581 -5.607 14.176 1.00 95.75 84 ARG A N 1
ATOM 644 C CA . ARG A 1 84 ? -10.258 -5.540 14.824 1.00 95.75 84 ARG A CA 1
ATOM 645 C C . ARG A 1 84 ? -9.119 -5.784 13.838 1.00 95.75 84 ARG A C 1
ATOM 647 O O . ARG A 1 84 ? -8.119 -5.082 13.891 1.00 95.75 84 ARG A O 1
ATOM 654 N N . GLY A 1 85 ? -9.288 -6.732 12.915 1.00 97.62 85 GLY A N 1
ATOM 655 C CA . GLY A 1 85 ? -8.311 -6.974 11.858 1.00 97.62 85 GLY A CA 1
ATOM 656 C C . GLY A 1 85 ? -8.079 -5.734 10.996 1.00 97.62 85 GLY A C 1
ATOM 657 O O . GLY A 1 85 ? -6.932 -5.373 10.764 1.00 97.62 85 GLY A O 1
ATOM 658 N N . ALA A 1 86 ? -9.147 -5.049 10.572 1.00 97.62 86 ALA A N 1
ATOM 659 C CA . ALA A 1 86 ? -9.026 -3.819 9.786 1.00 97.62 86 ALA A CA 1
ATOM 660 C C . ALA A 1 86 ? -8.346 -2.686 10.572 1.00 97.62 86 ALA A C 1
ATOM 662 O O . ALA A 1 86 ? -7.599 -1.903 9.993 1.00 97.62 86 ALA A O 1
ATOM 663 N N . ASP A 1 87 ? -8.565 -2.609 11.888 1.00 97.75 87 ASP A N 1
ATOM 664 C CA . ASP A 1 87 ? -7.884 -1.630 12.740 1.00 97.75 87 ASP A CA 1
ATOM 665 C C . ASP A 1 87 ? -6.379 -1.907 12.829 1.00 97.75 87 ASP A C 1
ATOM 667 O O . ASP A 1 87 ? -5.576 -0.998 12.623 1.00 97.75 87 ASP A O 1
ATOM 671 N N . TYR A 1 88 ? -5.993 -3.161 13.087 1.00 98.19 88 TYR A N 1
ATOM 672 C CA . TYR A 1 88 ? -4.583 -3.551 13.146 1.00 98.19 88 TYR A CA 1
ATOM 673 C C . TYR A 1 88 ? -3.892 -3.437 11.793 1.00 98.19 88 TYR A C 1
ATOM 675 O O . TYR A 1 88 ? -2.740 -3.016 11.745 1.00 98.19 88 TYR A O 1
ATOM 683 N N . PHE A 1 89 ? -4.592 -3.748 10.700 1.00 98.50 89 PHE A N 1
ATOM 684 C CA . PHE A 1 89 ? -4.080 -3.503 9.360 1.00 98.50 89 PHE A CA 1
ATOM 685 C C . PHE A 1 89 ? -3.837 -2.010 9.147 1.00 98.50 89 PHE A C 1
ATOM 687 O O . PHE A 1 89 ? -2.719 -1.634 8.819 1.00 98.50 89 PHE A O 1
ATOM 694 N N . ALA A 1 90 ? -4.837 -1.153 9.385 1.00 98.44 90 ALA A N 1
ATOM 695 C CA . ALA A 1 90 ? -4.711 0.287 9.168 1.00 98.44 90 ALA A CA 1
ATOM 696 C C . ALA A 1 90 ? -3.548 0.903 9.961 1.00 98.44 90 ALA A C 1
ATOM 698 O O . ALA A 1 90 ? -2.770 1.677 9.405 1.00 98.44 90 ALA A O 1
ATOM 699 N N . LEU A 1 91 ? -3.391 0.517 11.232 1.00 98.50 91 LEU A N 1
ATOM 700 C CA . LEU A 1 91 ? -2.282 0.975 12.064 1.00 98.50 91 LEU A CA 1
ATOM 701 C C . LEU A 1 91 ? -0.937 0.402 11.601 1.00 98.50 91 LEU A C 1
ATOM 703 O O . LEU A 1 91 ? 0.009 1.156 11.400 1.00 98.50 91 LEU A O 1
ATOM 707 N N . GLY A 1 92 ? -0.842 -0.920 11.444 1.00 98.44 92 GLY A N 1
ATOM 708 C CA . GLY A 1 92 ? 0.411 -1.602 11.120 1.00 98.44 92 GLY A CA 1
ATOM 709 C C . GLY A 1 92 ? 0.941 -1.213 9.745 1.00 98.44 92 GLY A C 1
ATOM 710 O O . GLY A 1 92 ? 2.098 -0.821 9.615 1.00 98.44 92 GLY A O 1
ATOM 711 N N . PHE A 1 93 ? 0.076 -1.239 8.732 1.00 98.25 93 PHE A N 1
ATOM 712 C CA . PHE A 1 93 ? 0.399 -0.767 7.390 1.00 98.25 93 PHE A CA 1
ATOM 713 C C . PHE A 1 93 ? 0.714 0.736 7.389 1.00 98.25 93 PHE A C 1
ATOM 715 O O . PHE A 1 93 ? 1.696 1.154 6.779 1.00 98.25 93 PHE A O 1
ATOM 722 N N . GLY A 1 94 ? -0.058 1.534 8.138 1.00 98.19 94 GLY A N 1
ATOM 723 C CA . GLY A 1 94 ? 0.166 2.969 8.286 1.00 98.19 94 GLY A CA 1
ATOM 724 C C . GLY A 1 94 ? 1.568 3.306 8.806 1.00 98.19 94 GLY A C 1
ATOM 725 O O . GLY A 1 94 ? 2.308 4.072 8.187 1.00 98.19 94 GLY A O 1
ATOM 726 N N . LEU A 1 95 ? 1.960 2.679 9.919 1.00 98.31 95 LEU A N 1
ATOM 727 C CA . LEU A 1 95 ? 3.283 2.837 10.525 1.00 98.31 95 LEU A CA 1
ATOM 728 C C . LEU A 1 95 ? 4.400 2.289 9.635 1.00 98.31 95 LEU A C 1
ATOM 730 O O . LEU A 1 95 ? 5.447 2.925 9.527 1.00 98.31 95 LEU A O 1
ATOM 734 N N . PHE A 1 96 ? 4.181 1.149 8.975 1.00 96.31 96 PHE A N 1
ATOM 735 C CA . PHE A 1 96 ? 5.147 0.586 8.034 1.00 96.31 96 PHE A CA 1
ATOM 736 C C . PHE A 1 96 ? 5.445 1.564 6.888 1.00 96.31 96 PHE A C 1
ATOM 738 O O . PHE A 1 96 ? 6.612 1.835 6.615 1.00 96.31 96 PHE A O 1
ATOM 745 N N . TYR A 1 97 ? 4.417 2.164 6.278 1.00 95.12 97 TYR A N 1
ATOM 746 C CA . TYR A 1 97 ? 4.583 3.119 5.175 1.00 95.12 97 TYR A CA 1
ATOM 747 C C . TYR A 1 97 ? 5.287 4.405 5.622 1.00 95.12 97 TYR A C 1
ATOM 749 O O . TYR A 1 97 ? 6.196 4.874 4.938 1.00 95.12 97 TYR A O 1
ATOM 757 N N . ILE A 1 98 ? 4.940 4.942 6.797 1.00 96.88 98 ILE A N 1
ATOM 758 C CA . ILE A 1 98 ? 5.643 6.098 7.379 1.00 96.88 98 ILE A CA 1
ATOM 759 C C . ILE A 1 98 ? 7.110 5.759 7.656 1.00 96.88 98 ILE A C 1
ATOM 761 O O . ILE A 1 98 ? 7.995 6.554 7.334 1.00 96.88 98 ILE A O 1
ATOM 765 N N . GLY A 1 99 ? 7.380 4.588 8.237 1.00 94.50 99 GLY A N 1
ATOM 766 C CA . GLY A 1 99 ? 8.736 4.125 8.524 1.00 94.50 99 GLY A CA 1
ATOM 767 C C . GLY A 1 99 ? 9.563 3.986 7.251 1.00 94.50 99 GLY A C 1
ATOM 768 O O . GLY A 1 99 ? 10.694 4.463 7.197 1.00 94.50 99 GLY A O 1
ATOM 769 N N . LEU A 1 100 ? 8.970 3.417 6.202 1.00 91.44 100 LEU A N 1
ATOM 770 C CA . LEU A 1 100 ? 9.605 3.246 4.902 1.00 91.44 100 LEU A CA 1
ATOM 771 C C . LEU A 1 100 ? 9.933 4.594 4.240 1.00 91.44 100 LEU A C 1
ATOM 773 O O . LEU A 1 100 ? 11.057 4.796 3.781 1.00 91.44 100 LEU A O 1
ATOM 777 N N . ALA A 1 101 ? 8.990 5.541 4.264 1.00 92.31 101 ALA A N 1
ATOM 778 C CA . ALA A 1 101 ? 9.185 6.892 3.736 1.00 92.31 101 ALA A CA 1
ATOM 779 C C . ALA A 1 101 ? 10.268 7.660 4.505 1.00 92.31 101 ALA A C 1
ATOM 781 O O . ALA A 1 101 ? 11.140 8.292 3.906 1.00 92.31 101 ALA A O 1
ATOM 782 N N . THR A 1 102 ? 10.235 7.571 5.837 1.00 93.31 102 THR A N 1
ATOM 783 C CA . THR A 1 102 ? 11.229 8.183 6.728 1.00 93.31 102 THR A CA 1
ATOM 784 C C . THR A 1 102 ? 12.615 7.614 6.453 1.00 93.31 102 THR A C 1
ATOM 786 O O . THR A 1 102 ? 13.561 8.369 6.250 1.00 93.31 102 THR A O 1
ATOM 789 N N . PHE A 1 103 ? 12.734 6.287 6.377 1.00 91.06 103 PHE A N 1
ATOM 790 C CA . PHE A 1 103 ? 13.999 5.619 6.091 1.00 91.06 103 PHE A CA 1
ATOM 791 C C . PHE A 1 103 ? 14.566 6.033 4.728 1.00 91.06 103 PHE A C 1
ATOM 793 O O . PHE A 1 103 ? 15.734 6.417 4.645 1.00 91.06 103 PHE A O 1
ATOM 800 N N . GLY A 1 104 ? 13.750 5.998 3.669 1.00 89.12 104 GLY A N 1
ATOM 801 C CA . GLY A 1 104 ? 14.178 6.389 2.322 1.00 89.12 104 GLY A CA 1
ATOM 802 C C . GLY A 1 104 ? 14.596 7.859 2.239 1.00 89.12 104 GLY A C 1
ATOM 803 O O . GLY A 1 104 ? 15.600 8.187 1.610 1.00 89.12 104 GLY A O 1
ATOM 804 N N . THR A 1 105 ? 13.879 8.739 2.945 1.00 88.94 105 THR A N 1
ATOM 805 C CA . THR A 1 105 ? 14.189 10.177 3.004 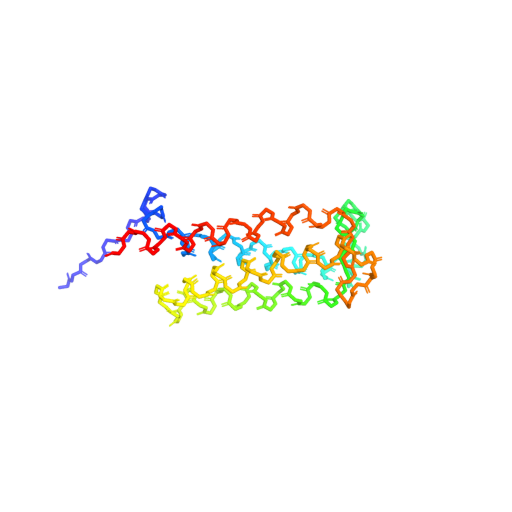1.00 88.94 105 THR A CA 1
ATOM 806 C C . THR A 1 105 ? 15.498 10.457 3.741 1.00 88.94 105 THR A C 1
ATOM 808 O O . THR A 1 105 ? 16.256 11.311 3.301 1.00 88.94 105 THR A O 1
ATOM 811 N N . LEU A 1 106 ? 15.772 9.756 4.847 1.00 91.31 106 LEU A N 1
ATOM 812 C CA . LEU A 1 106 ? 16.953 10.011 5.678 1.00 91.31 106 LEU A CA 1
ATOM 813 C C . LEU A 1 106 ? 18.228 9.361 5.140 1.00 91.31 106 LEU A C 1
ATOM 815 O O . LEU A 1 106 ? 19.312 9.914 5.294 1.00 91.31 106 LEU A O 1
ATOM 819 N N . THR A 1 107 ? 18.120 8.159 4.574 1.00 87.00 107 THR A N 1
ATOM 820 C CA . THR A 1 107 ? 19.306 7.376 4.204 1.00 87.00 107 THR A CA 1
ATOM 821 C C . THR A 1 107 ? 19.750 7.604 2.768 1.00 87.00 107 THR A C 1
ATOM 823 O O . THR A 1 107 ? 20.923 7.389 2.469 1.00 87.00 107 THR A O 1
ATOM 826 N N . HIS A 1 108 ? 18.833 7.993 1.873 1.00 80.88 108 HIS A N 1
ATOM 827 C CA . HIS A 1 108 ? 19.044 8.027 0.419 1.00 80.88 108 HIS A CA 1
ATOM 828 C C . HIS A 1 108 ? 19.584 6.707 -0.170 1.00 80.88 108 HIS A C 1
ATOM 830 O O . HIS A 1 108 ? 20.048 6.675 -1.309 1.00 80.88 108 HIS A O 1
ATOM 836 N N . GLN A 1 109 ? 19.539 5.614 0.599 1.00 76.00 109 GLN A N 1
ATOM 837 C CA . GLN A 1 109 ? 20.018 4.310 0.173 1.00 76.00 109 GLN A CA 1
ATOM 838 C C . GLN A 1 109 ? 18.912 3.603 -0.611 1.00 76.00 109 GLN A C 1
ATOM 840 O O . GLN A 1 109 ? 17.755 3.611 -0.171 1.00 76.00 109 GLN A O 1
ATOM 845 N N . PRO A 1 110 ? 19.238 2.941 -1.734 1.00 70.44 110 PRO A N 1
ATOM 846 C CA . PRO A 1 110 ? 18.283 2.071 -2.395 1.00 70.44 110 PRO A CA 1
ATOM 847 C C . PRO A 1 110 ? 17.914 0.937 -1.433 1.00 70.44 110 PRO A C 1
ATOM 849 O O . PRO A 1 110 ? 18.749 0.116 -1.052 1.00 70.44 110 PRO A O 1
ATOM 852 N N . THR A 1 111 ? 16.653 0.899 -1.002 1.00 76.44 111 THR A N 1
ATOM 853 C CA . THR A 1 111 ? 16.135 -0.240 -0.237 1.00 76.44 111 THR A CA 1
ATOM 854 C C . THR A 1 111 ? 16.052 -1.473 -1.138 1.00 76.44 111 THR A C 1
ATOM 856 O O . THR A 1 111 ? 16.068 -1.366 -2.365 1.00 76.44 111 THR A O 1
ATOM 859 N N . LEU A 1 112 ? 15.856 -2.657 -0.545 1.00 81.38 112 LEU A N 1
ATOM 860 C CA . LEU A 1 112 ? 15.520 -3.879 -1.294 1.00 81.38 112 LEU A CA 1
ATOM 861 C C . LEU A 1 112 ? 14.311 -3.679 -2.237 1.00 81.38 112 LEU A C 1
ATOM 863 O O . LEU A 1 112 ? 14.174 -4.370 -3.244 1.00 81.38 112 LEU A O 1
ATOM 867 N N . PHE A 1 113 ? 13.442 -2.719 -1.916 1.00 83.75 113 PHE A N 1
ATOM 868 C CA . PHE A 1 113 ? 12.244 -2.383 -2.681 1.00 83.75 113 PHE A CA 1
ATOM 869 C C . PHE A 1 113 ? 12.489 -1.326 -3.769 1.00 83.75 113 PHE A C 1
ATOM 871 O O . PHE A 1 113 ? 11.553 -0.944 -4.465 1.00 83.75 113 PHE A O 1
ATOM 878 N N . GLY A 1 114 ? 13.726 -0.854 -3.949 1.00 83.25 114 GLY A N 1
ATOM 879 C CA . GLY A 1 114 ? 14.078 0.084 -5.016 1.00 83.25 114 GLY A CA 1
ATOM 880 C C . GLY A 1 114 ? 13.281 1.389 -4.968 1.00 83.25 114 GLY A C 1
ATOM 881 O O . GLY A 1 114 ? 12.923 1.905 -6.027 1.00 83.25 114 GLY A O 1
ATOM 882 N N . LEU A 1 115 ? 12.969 1.877 -3.760 1.00 82.69 115 LEU A N 1
ATOM 883 C CA . LEU A 1 115 ? 12.198 3.106 -3.559 1.00 82.69 115 LEU A CA 1
ATOM 884 C C . LEU A 1 115 ? 12.840 4.284 -4.279 1.00 82.69 115 LEU A C 1
ATOM 886 O O . LEU A 1 115 ? 14.046 4.512 -4.186 1.00 82.69 115 LEU A O 1
ATOM 890 N N . GLN A 1 116 ? 11.998 5.040 -4.961 1.00 84.38 116 GLN A N 1
ATOM 891 C CA . GLN A 1 116 ? 12.354 6.246 -5.676 1.00 84.38 116 GLN A CA 1
ATOM 892 C C . GLN A 1 116 ? 11.989 7.473 -4.838 1.00 84.38 116 GLN A C 1
ATOM 894 O O . GLN A 1 116 ? 11.057 7.422 -4.035 1.00 84.38 116 GLN A O 1
ATOM 899 N N . PRO A 1 117 ? 12.640 8.629 -5.046 1.00 81.56 117 PRO A N 1
ATOM 900 C CA . PRO A 1 117 ? 12.296 9.847 -4.312 1.00 81.56 117 PRO A CA 1
ATOM 901 C C . PRO A 1 117 ? 10.815 10.244 -4.433 1.00 81.56 117 PRO A C 1
ATOM 903 O O . PRO A 1 117 ? 10.236 10.762 -3.479 1.00 81.56 117 PRO A O 1
ATOM 906 N N . PHE A 1 118 ? 10.187 9.966 -5.585 1.00 80.44 118 PHE A N 1
ATOM 907 C CA . PHE A 1 118 ? 8.763 10.242 -5.798 1.00 80.44 118 PHE A CA 1
ATOM 908 C C . PHE A 1 118 ? 7.847 9.336 -4.957 1.00 80.44 118 PHE A C 1
ATOM 910 O O . PHE A 1 118 ? 6.699 9.703 -4.712 1.00 80.44 118 PHE A O 1
ATOM 917 N N . ASP A 1 119 ? 8.329 8.181 -4.488 1.00 82.62 119 ASP A N 1
ATOM 918 C CA . ASP A 1 119 ? 7.542 7.256 -3.676 1.00 82.62 119 ASP A CA 1
ATOM 919 C C . ASP A 1 119 ? 7.305 7.815 -2.268 1.00 82.62 119 ASP A C 1
ATOM 921 O O . ASP A 1 119 ? 6.263 7.550 -1.665 1.00 82.62 119 ASP A O 1
ATOM 925 N N . HIS A 1 120 ? 8.235 8.602 -1.713 1.00 88.56 120 HIS A N 1
ATOM 926 C CA . HIS A 1 120 ? 8.173 9.007 -0.303 1.00 88.56 120 HIS A CA 1
ATOM 927 C C . HIS A 1 120 ? 6.915 9.824 0.049 1.00 88.56 120 HIS A C 1
ATOM 929 O O . HIS A 1 120 ? 6.262 9.482 1.040 1.00 88.56 120 HIS A O 1
ATOM 935 N N . PRO A 1 121 ? 6.497 10.844 -0.734 1.00 91.69 121 PRO A N 1
ATOM 936 C CA . PRO A 1 121 ? 5.250 11.565 -0.472 1.00 91.69 121 PRO A CA 1
ATOM 937 C C . PRO A 1 121 ? 4.015 10.656 -0.496 1.00 91.69 121 PRO A C 1
ATOM 939 O O . PRO A 1 121 ? 3.136 10.798 0.354 1.00 91.69 121 PRO A O 1
ATOM 942 N N . PHE A 1 122 ? 3.962 9.687 -1.418 1.00 91.31 122 PHE A N 1
ATOM 943 C CA . PHE A 1 122 ? 2.870 8.710 -1.473 1.00 91.31 122 PHE A CA 1
ATOM 944 C C . PHE A 1 122 ? 2.843 7.816 -0.233 1.00 91.31 122 PHE A C 1
ATOM 946 O O . PHE A 1 122 ? 1.772 7.569 0.324 1.00 91.31 122 PHE A O 1
ATOM 953 N N . HIS A 1 123 ? 4.011 7.376 0.237 1.00 94.56 123 HIS A N 1
ATOM 954 C CA . HIS A 1 123 ? 4.111 6.558 1.439 1.00 94.56 123 HIS A CA 1
ATOM 955 C C . HIS A 1 123 ? 3.717 7.335 2.699 1.00 94.56 123 HIS A C 1
ATOM 957 O O . HIS A 1 123 ? 2.961 6.816 3.517 1.00 94.56 123 HIS A O 1
ATOM 963 N N . PHE A 1 124 ? 4.133 8.597 2.835 1.00 96.81 124 PHE A N 1
ATOM 964 C CA . PHE A 1 124 ? 3.669 9.448 3.933 1.00 96.81 124 PHE A CA 1
ATOM 965 C C . PHE A 1 124 ? 2.159 9.681 3.888 1.00 96.81 124 PHE A C 1
ATOM 967 O O . PHE A 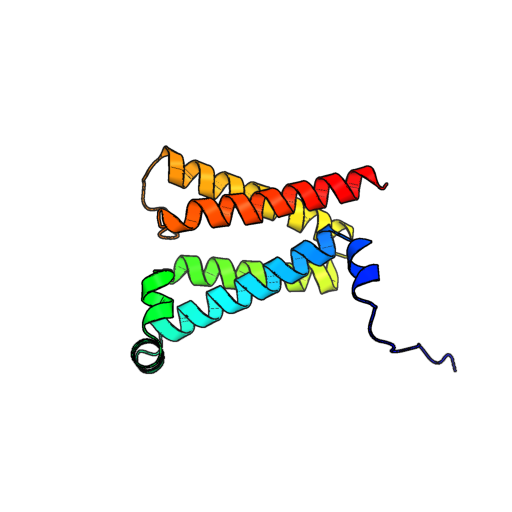1 124 ? 1.505 9.588 4.926 1.00 96.81 124 PHE A O 1
ATOM 974 N N . LEU A 1 125 ? 1.593 9.940 2.705 1.00 96.19 125 LEU A N 1
ATOM 975 C CA . LEU A 1 125 ? 0.157 10.151 2.547 1.00 96.19 125 LEU A CA 1
ATOM 976 C C . LEU A 1 125 ? -0.638 8.901 2.939 1.00 96.19 125 LEU A C 1
ATOM 978 O O . LEU A 1 125 ? -1.491 8.965 3.824 1.00 96.19 125 LEU A O 1
ATOM 982 N N . LEU A 1 126 ? -0.355 7.755 2.311 1.00 96.69 126 LEU A N 1
ATOM 983 C CA . LEU A 1 126 ? -1.065 6.510 2.611 1.00 96.69 126 LEU A CA 1
ATOM 984 C C . LEU A 1 126 ? -0.829 6.069 4.053 1.00 96.69 126 LEU A C 1
ATOM 986 O O . LEU A 1 126 ? -1.778 5.663 4.726 1.00 96.69 126 LEU A O 1
ATOM 990 N N . GLY A 1 127 ? 0.404 6.193 4.542 1.00 97.38 127 GLY A N 1
ATOM 991 C CA . GLY A 1 127 ? 0.768 5.849 5.906 1.00 97.38 127 GLY A CA 1
ATOM 992 C C . GLY A 1 127 ? 0.020 6.691 6.943 1.00 97.38 127 GLY A C 1
ATOM 993 O O . GLY A 1 127 ? -0.623 6.160 7.851 1.00 97.38 127 GLY A O 1
ATOM 994 N N . GLY A 1 128 ? 0.018 8.013 6.750 1.00 97.94 128 GLY A N 1
ATOM 995 C CA . GLY A 1 128 ? -0.694 8.968 7.593 1.00 97.94 128 GLY A CA 1
ATOM 996 C C . GLY A 1 128 ? -2.204 8.736 7.602 1.00 97.94 128 GLY A C 1
ATOM 997 O O . GLY A 1 128 ? -2.811 8.703 8.672 1.00 97.94 128 GLY A O 1
ATOM 998 N N . LEU A 1 129 ? -2.813 8.485 6.438 1.00 97.94 129 LEU A N 1
ATOM 999 C CA . LEU A 1 129 ? -4.236 8.143 6.347 1.00 97.94 129 LEU A CA 1
ATOM 1000 C C . LEU A 1 129 ? -4.584 6.871 7.141 1.00 97.94 129 LEU A C 1
ATOM 1002 O O . LEU A 1 129 ? -5.652 6.819 7.750 1.00 97.94 129 LEU A O 1
ATOM 1006 N N . GLY A 1 130 ? -3.688 5.880 7.190 1.00 97.75 130 GLY A N 1
ATOM 1007 C CA . GLY A 1 130 ? -3.883 4.653 7.971 1.00 97.75 130 GLY A CA 1
ATOM 1008 C C . GLY A 1 130 ? -3.893 4.907 9.475 1.00 97.75 130 GLY A C 1
ATOM 1009 O O . GLY A 1 130 ? -4.821 4.494 10.177 1.00 97.75 130 GLY A O 1
ATOM 1010 N N . VAL A 1 131 ? -2.912 5.673 9.962 1.00 98.12 131 VAL A N 1
ATOM 1011 C CA . VAL A 1 131 ? -2.829 6.078 11.375 1.00 98.12 131 VAL A CA 1
ATOM 1012 C C . VAL A 1 131 ? -4.029 6.942 11.775 1.00 98.12 131 VAL A C 1
ATOM 1014 O O . VAL A 1 131 ? -4.627 6.716 12.827 1.00 98.12 131 VAL A O 1
ATOM 1017 N N . LEU A 1 132 ? -4.439 7.890 10.925 1.00 97.56 132 LEU A N 1
ATOM 1018 C CA . LEU A 1 132 ? -5.615 8.731 11.163 1.00 97.56 132 LEU A CA 1
ATOM 1019 C C . LEU A 1 132 ? -6.912 7.914 11.189 1.00 97.56 132 LEU A C 1
ATOM 1021 O O . LEU A 1 132 ? -7.745 8.121 12.073 1.00 97.56 132 LEU A O 1
ATOM 1025 N N . ALA A 1 133 ? -7.079 6.962 10.266 1.00 96.62 133 ALA A N 1
ATOM 1026 C CA . ALA A 1 133 ? -8.237 6.073 10.246 1.00 96.62 133 ALA A CA 1
ATOM 1027 C C . ALA A 1 133 ? -8.330 5.246 11.537 1.00 96.62 133 ALA A C 1
ATOM 1029 O O . ALA A 1 133 ? -9.415 5.133 12.115 1.00 96.62 133 ALA A O 1
ATOM 1030 N N . TYR A 1 134 ? -7.198 4.721 12.020 1.00 97.19 134 TYR A N 1
ATOM 1031 C CA . TYR A 1 134 ? -7.124 4.014 13.297 1.00 97.19 134 TYR A CA 1
ATOM 1032 C C . TYR A 1 134 ? -7.462 4.928 14.484 1.00 97.19 134 TYR A C 1
ATOM 1034 O O . TYR A 1 134 ? -8.338 4.597 15.284 1.00 97.19 134 TYR A O 1
ATOM 1042 N N . GLY A 1 135 ? -6.834 6.105 14.575 1.00 95.75 135 GLY A N 1
ATOM 1043 C CA . GLY A 1 135 ? -7.083 7.066 15.655 1.00 95.75 135 GLY A CA 1
ATOM 1044 C C . GLY A 1 135 ? -8.548 7.507 15.724 1.00 95.75 135 GLY A C 1
ATOM 1045 O O . GLY A 1 135 ? -9.139 7.567 16.804 1.00 95.75 135 GLY A O 1
ATOM 1046 N N . TRP A 1 136 ? -9.175 7.725 14.567 1.00 93.19 136 TRP A N 1
ATOM 1047 C CA . TRP A 1 136 ? -10.606 8.003 14.479 1.00 93.19 136 TRP A CA 1
ATOM 1048 C C . TRP A 1 136 ? -11.449 6.828 14.988 1.00 93.19 136 TRP A C 1
ATOM 1050 O O . TRP A 1 136 ? -12.399 7.032 15.747 1.00 93.19 136 TRP A O 1
ATOM 1060 N N . ALA A 1 137 ? -11.134 5.599 14.565 1.00 91.81 137 ALA A N 1
ATOM 1061 C CA . ALA A 1 137 ? -11.873 4.404 14.970 1.00 91.81 137 ALA A CA 1
ATOM 1062 C C . ALA A 1 137 ? -11.813 4.168 16.486 1.00 91.81 137 ALA A C 1
ATOM 1064 O O . ALA A 1 137 ? -12.820 3.773 17.072 1.00 91.81 137 ALA A O 1
ATOM 1065 N N . VAL A 1 138 ? -10.669 4.444 17.120 1.00 91.62 138 VAL A N 1
ATOM 1066 C CA . VAL A 1 138 ? -10.500 4.332 18.577 1.00 91.62 138 VAL A CA 1
ATOM 1067 C C . VAL A 1 138 ? -11.285 5.415 19.318 1.00 91.62 138 VAL A C 1
ATOM 1069 O O . VAL A 1 138 ? -11.954 5.095 20.291 1.00 91.62 138 VAL A O 1
ATOM 1072 N N . LYS A 1 139 ? -11.285 6.667 18.839 1.00 89.12 139 LYS A N 1
ATOM 1073 C CA . LYS A 1 139 ? -12.011 7.781 19.483 1.00 89.12 139 LYS A CA 1
ATOM 1074 C C . LYS A 1 139 ? -13.534 7.581 19.547 1.00 89.12 139 LYS A C 1
ATOM 1076 O O . LYS A 1 139 ? -14.197 8.202 20.369 1.00 89.12 139 LYS A O 1
ATOM 1081 N N . LYS A 1 140 ? -14.102 6.776 18.644 1.00 81.75 140 LYS A N 1
ATOM 1082 C CA . LYS A 1 140 ? -15.548 6.503 18.567 1.00 81.75 140 LYS A CA 1
ATOM 1083 C C . LYS A 1 140 ? -16.022 5.335 19.446 1.00 81.75 140 LYS A C 1
ATOM 1085 O O . LYS A 1 140 ? -17.215 5.040 19.414 1.00 81.75 140 LYS A O 1
ATOM 1090 N N . ARG A 1 141 ? -15.115 4.646 20.140 1.00 82.31 141 ARG A N 1
ATOM 1091 C CA . ARG A 1 141 ? -15.438 3.563 21.081 1.00 82.31 141 ARG A CA 1
ATOM 1092 C C . ARG A 1 141 ? -15.624 4.115 22.480 1.00 82.31 141 ARG A C 1
ATOM 1094 O O . ARG A 1 141 ? -16.486 3.549 23.178 1.00 82.31 141 ARG A O 1
#

Radius of gyration: 17.28 Å; chains: 1; bounding box: 58×29×47 Å